Protein AF-A0A0F3QG11-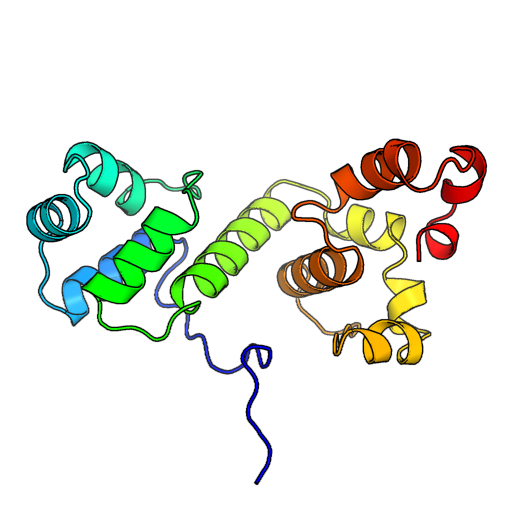F1 (afdb_monomer_lite)

pLDDT: mean 82.76, std 14.22, range [30.58, 97.62]

Radius of gyration: 18.4 Å; chains: 1; bounding box: 43×41×47 Å

Organism: NCBI:txid1359194

Sequence (170 aa):
MELEHICDLRHVELHGKNFGEEISYYLEKFSISQKELAQRLGLSTQYIYIIINSKVNVNLSMSIIEGMENVFNLELGTLSEVYSIYANKERVENENIEELLKNYGEDFIIANPSLPLISNIKLTKDMPVSKKLMMMNRFYGVADLKNYSQYLKENALADESVYANPNSKV

Secondary structure (DSSP, 8-state):
-----TT-TTS----SSSHHHHHHHHHHHTT--HHHHHHHHT--HHHHHHHHH-SS-----HHHHHHHHHHTTPPTTHHHHHHHHHHHHHHHHHS-HHHHHHHTTHHHHHH-THHHHTTT----TTS-HHHHHHHHHHHTT-SSGGGHHHHHHHHT---GGGGSSGGGG-

Foldseek 3Di:
DDPPDPPPPPPADAQDLALLSVLVVLCVVVVNDLCRLCVQLVHDSVVSVCCNPPPAHDDDDLSSQQSSCVVSVHDGCNSVVVSLLRNLVVCVVVDVLVVLCVLQCLVVCQVCVVLCVVVVADRHPPDDSSVNQVSSCSSLVHSHSVCSLVVCVVPVVDDSVQSSHNNSSD

Structure (mmCIF, N/CA/C/O backbone):
data_AF-A0A0F3QG11-F1
#
_entry.id   AF-A0A0F3QG11-F1
#
loop_
_atom_site.group_PDB
_atom_site.id
_atom_site.type_symbol
_atom_site.label_atom_id
_atom_site.label_alt_id
_atom_site.label_comp_id
_atom_site.label_asym_id
_atom_site.label_entity_id
_atom_site.label_seq_id
_atom_site.pdbx_PDB_ins_code
_atom_site.Cartn_x
_atom_site.Cartn_y
_atom_site.Cartn_z
_atom_site.occupancy
_atom_site.B_iso_or_equiv
_atom_site.auth_seq_id
_atom_site.auth_comp_id
_atom_site.auth_asym_id
_atom_site.auth_atom_id
_atom_site.pdbx_PDB_model_num
ATOM 1 N N . MET A 1 1 ? 6.398 -30.741 -2.012 1.00 31.80 1 MET A N 1
ATOM 2 C CA . MET A 1 1 ? 5.786 -29.806 -1.053 1.00 31.80 1 MET A CA 1
ATOM 3 C C . MET A 1 1 ? 6.322 -28.448 -1.445 1.00 31.80 1 MET A C 1
ATOM 5 O O . MET A 1 1 ? 7.476 -28.161 -1.153 1.00 31.80 1 MET A O 1
ATOM 9 N N . GLU A 1 2 ? 5.592 -27.739 -2.303 1.00 30.58 2 GLU A N 1
ATOM 10 C CA . GLU A 1 2 ? 6.007 -26.406 -2.741 1.00 30.58 2 GLU A CA 1
ATOM 11 C C . GLU A 1 2 ? 5.889 -25.474 -1.536 1.00 30.58 2 GLU A C 1
ATOM 13 O O . GLU A 1 2 ? 4.870 -25.470 -0.849 1.00 30.58 2 GLU A O 1
ATOM 18 N N . LEU A 1 3 ? 6.977 -24.773 -1.221 1.00 32.31 3 LEU A N 1
ATOM 19 C CA . LEU A 1 3 ? 6.964 -23.683 -0.257 1.00 32.31 3 LEU A CA 1
ATOM 20 C C . LEU A 1 3 ? 6.119 -22.569 -0.876 1.00 32.31 3 LEU A C 1
ATOM 22 O O . LEU A 1 3 ? 6.614 -21.821 -1.719 1.00 32.31 3 LEU A O 1
ATOM 26 N N . GLU A 1 4 ? 4.843 -22.499 -0.501 1.00 35.03 4 GLU A N 1
ATOM 27 C CA . GLU A 1 4 ? 4.010 -21.329 -0.765 1.00 35.03 4 GLU A CA 1
ATOM 28 C C . GLU A 1 4 ? 4.668 -20.138 -0.065 1.00 35.03 4 GLU A C 1
ATOM 30 O O . GLU A 1 4 ? 4.728 -20.038 1.158 1.00 35.03 4 GLU A O 1
ATOM 35 N N . HIS A 1 5 ? 5.305 -19.297 -0.874 1.00 37.31 5 HIS A N 1
ATOM 36 C CA . HIS A 1 5 ? 6.062 -18.143 -0.423 1.00 37.31 5 HIS A CA 1
ATOM 37 C C . HIS A 1 5 ? 5.109 -16.953 -0.266 1.00 37.31 5 HIS A C 1
ATOM 39 O O . HIS A 1 5 ? 4.171 -16.808 -1.050 1.00 37.31 5 HIS A O 1
ATOM 45 N N . ILE A 1 6 ? 5.459 -16.022 0.627 1.00 42.75 6 ILE A N 1
ATOM 46 C CA . ILE A 1 6 ? 4.846 -14.690 0.862 1.00 42.75 6 ILE A CA 1
ATOM 47 C C . ILE A 1 6 ? 4.590 -13.871 -0.439 1.00 42.75 6 ILE A C 1
ATOM 49 O O . ILE A 1 6 ? 3.970 -12.817 -0.426 1.00 42.75 6 ILE A O 1
ATOM 53 N N . CYS A 1 7 ? 5.080 -14.327 -1.596 1.00 45.66 7 CYS A N 1
ATOM 54 C CA . CYS A 1 7 ? 4.986 -13.659 -2.894 1.00 45.66 7 CYS A CA 1
ATOM 55 C C . CYS A 1 7 ? 3.856 -14.144 -3.813 1.00 45.66 7 CYS A C 1
ATOM 57 O O . CYS A 1 7 ? 3.693 -13.572 -4.895 1.00 45.66 7 CYS A O 1
ATOM 59 N N . ASP A 1 8 ? 3.077 -15.159 -3.437 1.00 42.44 8 ASP A N 1
ATOM 60 C CA . ASP A 1 8 ? 1.895 -15.519 -4.217 1.00 42.44 8 ASP A CA 1
ATOM 61 C C . ASP A 1 8 ? 0.716 -14.639 -3.778 1.00 42.44 8 ASP A C 1
ATOM 63 O O . ASP A 1 8 ? 0.041 -14.913 -2.789 1.00 42.44 8 ASP A O 1
ATOM 67 N N . LEU A 1 9 ? 0.460 -13.588 -4.566 1.00 50.44 9 LEU A N 1
ATOM 68 C CA . LEU A 1 9 ? -0.669 -12.633 -4.506 1.00 50.44 9 LEU A CA 1
ATOM 69 C C . LEU A 1 9 ? -2.073 -13.277 -4.567 1.00 50.44 9 LEU A C 1
ATOM 71 O O . LEU A 1 9 ? -3.044 -12.636 -4.964 1.00 50.44 9 LEU A O 1
ATOM 75 N N . ARG A 1 10 ? -2.173 -14.577 -4.296 1.00 51.28 10 ARG A N 1
ATOM 76 C CA . ARG A 1 10 ? -3.380 -15.396 -4.379 1.00 51.28 10 ARG A CA 1
ATOM 77 C C . ARG A 1 10 ? -4.097 -15.524 -3.035 1.00 51.28 10 ARG A C 1
ATOM 79 O O . ARG A 1 10 ? -5.226 -15.993 -3.037 1.00 51.28 10 ARG A O 1
ATOM 86 N N . HIS A 1 11 ? -3.477 -15.107 -1.928 1.00 58.81 11 HIS A N 1
ATOM 87 C CA . HIS A 1 11 ? -4.001 -15.356 -0.578 1.00 58.81 11 HIS A CA 1
ATOM 88 C C . HIS A 1 11 ? -4.700 -14.155 0.071 1.00 58.81 11 HIS A C 1
ATOM 90 O O . HIS A 1 11 ? -5.355 -14.320 1.096 1.00 58.81 11 HIS A O 1
ATOM 96 N N . VAL A 1 12 ? -4.594 -12.958 -0.511 1.00 68.94 12 VAL A N 1
ATOM 97 C CA . VAL A 1 12 ? -5.176 -11.745 0.074 1.00 68.94 12 VAL A CA 1
ATOM 98 C C . VAL A 1 12 ? -6.545 -11.463 -0.541 1.00 68.94 12 VAL A C 1
ATOM 100 O O . VAL A 1 12 ? -6.655 -10.985 -1.672 1.00 68.94 12 VAL A O 1
ATOM 103 N N . GLU A 1 13 ? -7.595 -11.769 0.219 1.00 80.00 13 GLU A N 1
ATOM 104 C CA . GLU A 1 13 ? -8.971 -11.372 -0.084 1.00 80.00 13 GLU A CA 1
ATOM 105 C C . GLU A 1 13 ? -9.198 -9.921 0.364 1.00 80.00 13 GLU A C 1
ATOM 107 O O . GLU A 1 13 ? -8.844 -9.548 1.481 1.00 80.00 13 GLU A O 1
ATOM 112 N N . LEU A 1 14 ? -9.752 -9.092 -0.526 1.00 88.38 14 LEU A N 1
ATOM 113 C CA . LEU A 1 14 ? -10.091 -7.699 -0.229 1.00 88.38 14 LEU A CA 1
ATOM 114 C C . LEU A 1 14 ? -11.548 -7.611 0.216 1.00 88.38 14 LEU A C 1
ATOM 116 O O . LEU A 1 14 ? -12.433 -8.136 -0.463 1.00 88.38 14 LEU A O 1
ATOM 120 N N . HIS A 1 15 ? -11.807 -6.884 1.298 1.00 92.62 15 HIS A N 1
ATOM 121 C CA . HIS A 1 15 ? -13.132 -6.815 1.921 1.00 92.62 15 HIS A CA 1
ATOM 122 C C . HIS A 1 15 ? -13.805 -5.445 1.760 1.00 92.62 15 HIS A C 1
ATOM 124 O O . HIS A 1 15 ? -14.905 -5.229 2.269 1.00 92.62 15 HIS A O 1
ATOM 130 N N . GLY A 1 16 ? -13.169 -4.517 1.040 1.00 88.31 16 GLY A N 1
ATOM 131 C CA . GLY A 1 16 ? -13.657 -3.155 0.863 1.00 88.31 16 GLY A CA 1
ATOM 132 C C . GLY A 1 16 ? -13.187 -2.485 -0.426 1.00 88.31 16 GLY A C 1
ATOM 133 O O . GLY A 1 16 ? -12.608 -3.088 -1.333 1.00 88.31 16 GLY A O 1
ATOM 134 N N . LYS A 1 17 ? -13.483 -1.191 -0.534 1.00 89.06 17 LYS A N 1
ATOM 135 C CA . LYS A 1 17 ? -13.069 -0.332 -1.653 1.00 89.06 17 LYS A CA 1
ATOM 136 C C . LYS A 1 17 ? -11.771 0.417 -1.380 1.00 89.06 17 LYS A C 1
ATOM 138 O O . LYS A 1 17 ? -11.118 0.826 -2.340 1.00 89.06 17 LYS A O 1
ATOM 143 N N . ASN A 1 18 ? -11.435 0.601 -0.108 1.00 90.31 18 ASN A N 1
ATOM 144 C CA . ASN A 1 18 ? -10.245 1.278 0.389 1.00 90.31 18 ASN A CA 1
ATOM 145 C C . ASN A 1 18 ? -9.778 0.610 1.692 1.00 90.31 18 ASN A C 1
ATOM 147 O O . ASN A 1 18 ? -10.467 -0.241 2.258 1.00 90.31 18 ASN A O 1
ATOM 151 N N . PHE A 1 19 ? -8.618 1.034 2.191 1.00 93.12 19 PHE A N 1
ATOM 152 C CA . PHE A 1 19 ? -8.040 0.471 3.408 1.00 93.12 19 PHE A CA 1
ATOM 153 C C . PHE A 1 19 ? -8.873 0.754 4.667 1.00 93.12 19 PHE A C 1
ATOM 155 O O . PHE A 1 19 ? -8.914 -0.075 5.566 1.00 93.12 19 PHE A O 1
ATOM 162 N N . GLY A 1 20 ? -9.582 1.882 4.745 1.00 94.50 20 GLY A N 1
ATOM 163 C CA . GLY A 1 20 ? -10.452 2.189 5.885 1.00 94.50 20 GLY A CA 1
ATOM 164 C C . GLY A 1 20 ? -11.637 1.222 6.015 1.00 94.50 20 GLY A C 1
ATOM 165 O O . GLY A 1 20 ? -11.961 0.766 7.117 1.00 94.50 20 GLY A O 1
ATOM 166 N N . GLU A 1 21 ? -12.242 0.844 4.885 1.00 94.31 21 GLU A N 1
ATOM 167 C CA . GLU A 1 21 ? -13.266 -0.206 4.815 1.00 94.31 21 GLU A CA 1
ATOM 168 C C . GLU A 1 21 ? -12.687 -1.579 5.190 1.00 94.31 21 GLU A C 1
ATOM 170 O O . GLU A 1 21 ? -13.328 -2.331 5.921 1.00 94.31 21 GLU A O 1
ATOM 175 N N . GLU A 1 22 ? -11.447 -1.870 4.788 1.00 94.75 22 GLU A N 1
ATOM 176 C CA . GLU A 1 22 ? -10.742 -3.092 5.192 1.00 94.75 22 GLU A CA 1
ATOM 177 C C . GLU A 1 22 ? -10.567 -3.179 6.717 1.00 94.75 22 GLU A C 1
ATOM 179 O O . GLU A 1 22 ? -10.888 -4.191 7.341 1.00 94.75 22 GLU A O 1
ATOM 184 N N . ILE A 1 23 ? -10.109 -2.094 7.349 1.00 96.06 23 ILE A N 1
ATOM 185 C CA . ILE A 1 23 ? -9.974 -2.039 8.810 1.00 96.06 23 ILE A CA 1
ATOM 186 C C . ILE A 1 23 ? -11.346 -2.143 9.487 1.00 96.06 23 ILE A C 1
ATOM 188 O O . ILE A 1 23 ? -11.462 -2.786 10.530 1.00 96.06 23 ILE A O 1
ATOM 192 N N . SER A 1 24 ? -12.397 -1.571 8.894 1.00 95.75 24 SER A N 1
ATOM 193 C CA . SER A 1 24 ? -13.768 -1.703 9.408 1.00 95.75 24 SER A CA 1
ATOM 194 C C . SER A 1 24 ? -14.238 -3.156 9.417 1.00 95.75 24 SER A C 1
ATOM 196 O O . SER A 1 24 ? -14.776 -3.608 10.429 1.00 95.75 24 SER A O 1
ATOM 198 N N . TYR A 1 25 ? -13.971 -3.900 8.340 1.00 96.56 25 TYR A N 1
ATOM 199 C CA . TYR A 1 25 ? -14.259 -5.332 8.262 1.00 96.56 25 TYR A CA 1
ATOM 200 C C . TYR A 1 25 ? -13.557 -6.110 9.383 1.00 96.56 25 TYR A C 1
ATOM 202 O O . TYR A 1 25 ? -14.194 -6.906 10.074 1.00 96.56 25 TYR A O 1
ATOM 210 N N . TYR A 1 26 ? -12.267 -5.857 9.623 1.00 96.31 26 TYR A N 1
ATOM 211 C CA . TYR A 1 26 ? -11.532 -6.558 10.678 1.00 96.31 26 TYR A CA 1
ATOM 212 C C . TYR A 1 26 ? -11.991 -6.180 12.090 1.00 96.31 26 TYR A C 1
ATOM 214 O O . TYR A 1 26 ? -12.083 -7.053 12.955 1.00 96.31 26 TYR A O 1
ATOM 222 N N . LEU A 1 27 ? -12.346 -4.916 12.333 1.00 97.06 27 LEU A N 1
ATOM 223 C CA . LEU A 1 27 ? -12.942 -4.499 13.605 1.00 97.06 27 LEU A CA 1
ATOM 224 C C . LEU A 1 27 ? -14.244 -5.254 13.893 1.00 97.06 27 LEU A C 1
ATOM 226 O O . LEU A 1 27 ? -14.426 -5.749 15.005 1.00 97.06 27 LEU A O 1
ATOM 230 N N . GLU A 1 28 ? -15.118 -5.392 12.896 1.00 96.88 28 GLU A N 1
ATOM 231 C CA . GLU A 1 28 ? -16.366 -6.147 13.027 1.00 96.88 28 GLU A CA 1
ATOM 232 C C . GLU A 1 28 ? -16.098 -7.645 13.231 1.00 96.88 28 GLU A C 1
ATOM 234 O O . GLU A 1 28 ? -16.565 -8.232 14.211 1.00 96.88 28 GLU A O 1
ATOM 239 N N . LYS A 1 29 ? -15.273 -8.250 12.367 1.00 96.12 29 LYS A N 1
ATOM 240 C CA . LYS A 1 29 ? -14.919 -9.679 12.401 1.00 96.12 29 LYS A CA 1
ATOM 241 C C . LYS A 1 29 ? -14.352 -10.116 13.748 1.00 96.12 29 LYS A C 1
ATOM 243 O O . LYS A 1 29 ? -14.701 -11.186 14.242 1.00 96.12 29 LYS A O 1
ATOM 248 N N . PHE A 1 30 ? -13.486 -9.297 14.341 1.00 95.88 30 PHE A N 1
ATOM 249 C CA . PHE A 1 30 ? -12.848 -9.592 15.624 1.00 95.88 30 PHE A CA 1
ATOM 250 C C . PHE A 1 30 ? -13.577 -8.977 16.823 1.00 95.88 30 PHE A C 1
ATOM 252 O O . PHE A 1 30 ? -13.121 -9.138 17.953 1.00 95.88 30 PHE A O 1
ATOM 259 N N . SER A 1 31 ? -14.716 -8.307 16.603 1.00 96.81 31 SER A N 1
ATOM 260 C CA . SER A 1 31 ? -15.485 -7.620 17.651 1.00 96.81 31 SER A CA 1
ATOM 261 C C . SER A 1 31 ? -14.637 -6.636 18.473 1.00 96.81 31 SER A C 1
ATOM 263 O O . SER A 1 31 ? -14.810 -6.504 19.684 1.00 96.81 31 SER A O 1
ATOM 265 N N . ILE A 1 32 ? -13.714 -5.935 17.809 1.00 97.12 32 ILE A N 1
ATOM 266 C CA . ILE A 1 32 ? -12.823 -4.940 18.412 1.00 97.12 32 ILE A CA 1
ATOM 267 C C . ILE A 1 32 ? -13.399 -3.549 18.155 1.00 97.12 32 ILE A C 1
ATOM 269 O O . ILE A 1 32 ? -13.762 -3.198 17.034 1.00 97.12 32 ILE A O 1
ATOM 273 N N . SER A 1 33 ? -13.459 -2.711 19.190 1.00 97.19 33 SER A N 1
ATOM 274 C CA . SER A 1 33 ? -13.859 -1.308 19.019 1.00 97.19 33 SER A CA 1
ATOM 275 C C . SER A 1 33 ? -12.692 -0.437 18.533 1.00 97.19 33 SER A C 1
ATOM 277 O O . SER A 1 33 ? -11.535 -0.697 18.857 1.00 97.19 33 SER A O 1
ATOM 279 N N . GLN A 1 34 ? -12.971 0.678 17.846 1.00 96.69 34 GLN A N 1
ATOM 280 C CA . GLN A 1 34 ? -11.924 1.644 17.456 1.00 96.69 34 GLN A CA 1
ATOM 281 C C . GLN A 1 34 ? -11.112 2.153 18.658 1.00 96.69 34 GLN A C 1
ATOM 283 O O . GLN A 1 34 ? -9.905 2.363 18.562 1.00 96.69 34 GLN A O 1
ATOM 288 N N . LYS A 1 35 ? -11.780 2.343 19.805 1.00 97.50 35 LYS A N 1
ATOM 289 C CA . LYS A 1 35 ? -11.146 2.767 21.059 1.00 97.50 35 LYS A CA 1
ATOM 290 C C . LYS A 1 35 ? -10.173 1.709 21.577 1.00 97.50 35 LYS A C 1
ATOM 292 O O . LYS A 1 35 ? -9.095 2.056 22.045 1.00 97.50 35 LYS A O 1
ATOM 297 N N . GLU A 1 36 ? -10.554 0.442 21.494 1.00 97.56 36 GLU A N 1
ATOM 298 C CA . GLU A 1 36 ? -9.698 -0.667 21.899 1.00 97.56 36 GLU A CA 1
ATOM 299 C C . GLU A 1 36 ? -8.502 -0.832 20.958 1.00 97.56 36 GLU A C 1
ATOM 301 O O . GLU A 1 36 ? -7.375 -0.947 21.434 1.00 97.56 36 GLU A O 1
ATOM 306 N N . LEU A 1 37 ? -8.718 -0.752 19.640 1.00 97.62 37 LEU A N 1
ATOM 307 C CA . LEU A 1 37 ? -7.628 -0.756 18.661 1.00 97.62 37 LEU A CA 1
ATOM 308 C C . LEU A 1 37 ? -6.630 0.376 18.950 1.00 97.62 37 LEU A C 1
ATOM 310 O O . LEU A 1 37 ? -5.429 0.135 19.028 1.00 97.62 37 LEU A O 1
ATOM 314 N N . ALA A 1 38 ? -7.124 1.594 19.193 1.00 97.44 38 ALA A N 1
ATOM 315 C CA . ALA A 1 38 ? -6.288 2.740 19.546 1.00 97.44 38 ALA A CA 1
ATOM 316 C C . ALA A 1 38 ? -5.436 2.472 20.797 1.00 97.44 38 ALA A C 1
ATOM 318 O O . ALA A 1 38 ? -4.232 2.720 20.791 1.00 97.44 38 ALA A O 1
ATOM 319 N N . GLN A 1 39 ? -6.042 1.911 21.848 1.00 97.38 39 GLN A N 1
ATOM 320 C CA . GLN A 1 39 ? -5.341 1.570 23.087 1.00 97.38 39 GLN A CA 1
ATOM 321 C C . GLN A 1 39 ? -4.252 0.518 22.871 1.00 97.38 39 GLN A C 1
ATOM 323 O O . GLN A 1 39 ? -3.142 0.696 23.368 1.00 97.38 39 GLN A O 1
ATOM 328 N N . ARG A 1 40 ? -4.543 -0.548 22.117 1.00 96.81 40 ARG A N 1
ATOM 329 C CA . ARG A 1 40 ? -3.572 -1.618 21.844 1.00 96.81 40 ARG A CA 1
ATOM 330 C C . ARG A 1 40 ? -2.396 -1.141 20.989 1.00 96.81 40 ARG A C 1
ATOM 332 O O . ARG A 1 40 ? -1.287 -1.625 21.174 1.00 96.81 40 ARG A O 1
ATOM 339 N N . LEU A 1 41 ? -2.625 -0.174 20.100 1.00 95.88 41 LEU A N 1
ATOM 340 C CA . LEU A 1 41 ? -1.583 0.420 19.255 1.00 95.88 41 LEU A CA 1
ATOM 341 C C . LEU A 1 41 ? -0.843 1.595 19.915 1.00 95.88 41 LEU A C 1
ATOM 343 O O . LEU A 1 41 ? 0.115 2.105 19.341 1.00 95.88 41 LEU A O 1
ATOM 347 N N . GLY A 1 42 ? -1.287 2.066 21.085 1.00 95.69 42 GLY A N 1
ATOM 348 C CA . GLY A 1 42 ? -0.744 3.281 21.701 1.00 95.69 42 GLY A CA 1
ATOM 349 C C . GLY A 1 42 ? -1.014 4.553 20.882 1.00 95.69 42 GLY A C 1
ATOM 350 O O . GLY A 1 42 ? -0.230 5.499 20.930 1.00 95.69 42 GLY A O 1
ATOM 351 N N . LEU A 1 43 ? -2.110 4.580 20.117 1.00 95.88 43 LEU A N 1
ATOM 352 C CA . LEU A 1 43 ? -2.514 5.686 19.243 1.00 95.88 43 LEU A CA 1
ATOM 353 C C . LEU A 1 43 ? -3.737 6.419 19.809 1.00 95.88 43 LEU A C 1
ATOM 355 O O . LEU A 1 43 ? -4.448 5.921 20.682 1.00 95.88 43 LEU A O 1
ATOM 359 N N . SER A 1 44 ? -4.023 7.617 19.294 1.00 96.69 44 SER A N 1
ATOM 360 C CA . SER A 1 44 ? -5.260 8.320 19.646 1.00 96.69 44 SER A CA 1
ATOM 361 C C . SER A 1 44 ? -6.460 7.715 18.908 1.00 96.69 44 SER A C 1
ATOM 363 O O . SER A 1 44 ? -6.375 7.369 17.728 1.00 96.69 44 SER A O 1
ATOM 365 N N . THR A 1 45 ? -7.621 7.645 19.568 1.00 95.88 45 THR A N 1
ATOM 366 C CA . THR A 1 45 ? -8.868 7.191 18.923 1.00 95.88 45 THR A CA 1
ATOM 367 C C . THR A 1 45 ? -9.227 8.051 17.710 1.00 95.88 45 THR A C 1
ATOM 369 O O . THR A 1 45 ? -9.771 7.544 16.736 1.00 95.88 45 THR A O 1
ATOM 372 N N . GLN A 1 46 ? -8.884 9.345 17.734 1.00 95.62 46 GLN A N 1
ATOM 373 C CA . GLN A 1 46 ? -9.083 10.243 16.597 1.00 95.62 46 GLN A CA 1
ATOM 374 C C . GLN A 1 46 ? -8.232 9.839 15.388 1.00 95.62 46 GLN A C 1
ATOM 376 O O . GLN A 1 46 ? -8.705 9.922 14.258 1.00 95.62 46 GLN A O 1
ATOM 381 N N . TYR A 1 47 ? -6.999 9.382 15.605 1.00 94.75 47 TYR A N 1
ATOM 382 C CA . TYR A 1 47 ? -6.153 8.916 14.513 1.00 94.75 47 TYR A CA 1
ATOM 383 C C . TYR A 1 47 ? -6.702 7.623 13.897 1.00 94.75 47 TYR A C 1
ATOM 385 O O . TYR A 1 47 ? -6.822 7.542 12.679 1.00 94.75 47 TYR A O 1
ATOM 393 N N . ILE A 1 48 ? -7.170 6.674 14.718 1.00 96.19 48 ILE A N 1
ATOM 394 C CA . ILE A 1 48 ? -7.880 5.476 14.229 1.00 96.19 48 ILE A CA 1
ATOM 395 C C . ILE A 1 48 ? -9.143 5.848 13.442 1.00 96.19 48 ILE A C 1
ATOM 397 O O . ILE A 1 48 ? -9.388 5.299 12.370 1.00 96.19 48 ILE A O 1
ATOM 401 N N . TYR A 1 49 ? -9.914 6.826 13.924 1.00 95.12 49 TYR A N 1
ATOM 402 C CA . TYR A 1 49 ? -11.083 7.333 13.207 1.00 95.12 49 TYR A CA 1
ATOM 403 C C . TYR A 1 49 ? -10.718 7.878 11.818 1.00 95.12 49 TYR A C 1
ATOM 405 O O . TYR A 1 49 ? -11.432 7.601 10.855 1.00 95.12 49 TYR A O 1
ATOM 413 N N . ILE A 1 50 ? -9.612 8.623 11.699 1.00 94.38 50 ILE A N 1
ATOM 414 C CA . ILE A 1 50 ? -9.123 9.143 10.413 1.00 94.38 50 ILE A CA 1
ATOM 415 C C . ILE A 1 50 ? -8.754 7.992 9.474 1.00 94.38 50 ILE A C 1
ATOM 417 O O . ILE A 1 50 ? -9.163 8.020 8.320 1.00 94.38 50 ILE A O 1
ATOM 421 N N . ILE A 1 51 ? -8.042 6.973 9.961 1.00 93.81 51 ILE A N 1
ATOM 422 C CA . ILE A 1 51 ? -7.660 5.797 9.158 1.00 93.81 51 ILE A CA 1
ATOM 423 C C . ILE A 1 51 ? -8.894 5.112 8.567 1.00 93.81 51 ILE A C 1
ATOM 425 O O . ILE A 1 51 ? -8.920 4.803 7.381 1.00 93.81 51 ILE A O 1
ATOM 429 N N . ILE A 1 52 ? -9.925 4.918 9.387 1.00 94.50 52 ILE A N 1
ATOM 430 C CA . ILE A 1 52 ? -11.136 4.182 9.007 1.00 94.50 52 ILE A CA 1
ATOM 431 C C . ILE A 1 52 ? -12.035 4.980 8.060 1.00 94.50 52 ILE A C 1
ATOM 433 O O . ILE A 1 52 ? -12.606 4.422 7.131 1.00 94.50 52 ILE A O 1
ATOM 437 N N . ASN A 1 53 ? -12.191 6.282 8.303 1.00 92.81 53 ASN A N 1
ATOM 438 C CA . ASN A 1 53 ? -13.162 7.108 7.578 1.00 92.81 53 ASN A CA 1
ATOM 439 C C . ASN A 1 53 ? -12.549 7.891 6.413 1.00 92.81 53 ASN A C 1
ATOM 441 O O . ASN A 1 53 ? -13.265 8.614 5.712 1.00 92.81 53 ASN A O 1
ATOM 445 N N . SER A 1 54 ? -11.235 7.801 6.210 1.00 86.56 54 SER A N 1
ATOM 446 C CA . SER A 1 54 ? -10.598 8.440 5.069 1.00 86.56 54 SER A CA 1
ATOM 447 C C . SER A 1 54 ? -11.027 7.750 3.778 1.00 86.56 54 SER A C 1
ATOM 449 O O . SER A 1 54 ? -10.956 6.533 3.641 1.00 86.56 54 SER A O 1
ATOM 451 N N . LYS A 1 55 ? -11.452 8.556 2.802 1.00 79.19 55 LYS A N 1
ATOM 452 C CA . LYS A 1 55 ? -11.768 8.075 1.449 1.00 79.19 55 LYS A CA 1
ATOM 453 C C . LYS A 1 55 ? -10.522 7.727 0.635 1.00 79.19 55 LYS A C 1
ATOM 455 O O . LYS A 1 55 ? -10.659 7.123 -0.421 1.00 79.19 55 LYS A O 1
ATOM 460 N N . VAL A 1 56 ? -9.361 8.173 1.106 1.00 80.06 56 VAL A N 1
ATOM 461 C CA . VAL A 1 56 ? -8.051 7.966 0.491 1.00 80.06 56 VAL A CA 1
ATOM 462 C C . VAL A 1 56 ? -7.119 7.286 1.478 1.00 80.06 56 VAL A C 1
ATOM 464 O O . VAL A 1 56 ? -7.286 7.429 2.697 1.00 80.06 56 VAL A O 1
ATOM 467 N N . ASN A 1 57 ? -6.107 6.599 0.974 1.00 81.25 57 ASN A N 1
ATOM 468 C CA . ASN A 1 57 ? -5.146 5.913 1.811 1.00 81.25 57 ASN A CA 1
ATOM 469 C C . ASN A 1 57 ? -4.341 6.918 2.644 1.00 81.25 57 ASN A C 1
ATOM 471 O O . ASN A 1 57 ? -3.600 7.755 2.127 1.00 81.25 57 ASN A O 1
ATOM 475 N N . VAL A 1 58 ? -4.491 6.838 3.966 1.00 85.62 58 VAL A N 1
ATOM 476 C CA . VAL A 1 58 ? -3.700 7.642 4.905 1.00 85.62 58 VAL A CA 1
ATOM 477 C C . VAL A 1 58 ? -2.265 7.137 4.856 1.00 85.62 58 VAL A C 1
ATOM 479 O O . VAL A 1 58 ? -2.056 5.929 4.857 1.00 85.62 58 VAL A O 1
ATOM 482 N N . ASN A 1 59 ? -1.274 8.030 4.834 1.00 84.62 59 ASN A N 1
ATOM 483 C CA . ASN A 1 59 ? 0.129 7.626 4.921 1.00 84.62 59 ASN A CA 1
ATOM 484 C C . ASN A 1 59 ? 0.413 7.047 6.318 1.00 84.62 59 ASN A C 1
ATOM 486 O O . ASN A 1 59 ? 0.434 7.791 7.304 1.00 84.62 59 ASN A O 1
ATOM 490 N N . LEU A 1 60 ? 0.578 5.727 6.399 1.00 88.56 60 LEU A N 1
ATOM 491 C CA . LEU A 1 60 ? 0.809 4.993 7.640 1.00 88.56 60 LEU A CA 1
ATOM 492 C C . LEU A 1 60 ? 2.234 4.461 7.679 1.00 88.56 60 LEU A C 1
ATOM 494 O O . LEU A 1 60 ? 2.745 3.945 6.688 1.00 88.56 60 LEU A O 1
ATOM 498 N N . SER A 1 61 ? 2.869 4.543 8.849 1.00 89.94 61 SER A N 1
ATOM 499 C CA . SER A 1 61 ? 4.129 3.838 9.055 1.00 89.94 61 SER A CA 1
ATOM 500 C C . SER A 1 61 ? 3.884 2.332 9.090 1.00 89.94 61 SER A C 1
ATOM 502 O O . SER A 1 61 ? 2.870 1.864 9.611 1.00 89.94 61 SER A O 1
ATOM 504 N N . MET A 1 62 ? 4.857 1.567 8.597 1.00 87.75 62 MET A N 1
ATOM 505 C CA . MET A 1 62 ? 4.787 0.105 8.580 1.00 87.75 62 MET A CA 1
ATOM 506 C C . MET A 1 62 ? 4.525 -0.485 9.975 1.00 87.75 62 MET A C 1
ATOM 508 O O . MET A 1 62 ? 3.702 -1.378 10.123 1.00 87.75 62 MET A O 1
ATOM 512 N N . SER A 1 63 ? 5.117 0.109 11.016 1.00 89.50 63 SER A N 1
ATOM 513 C CA . SER A 1 63 ? 4.905 -0.287 12.413 1.00 89.50 63 SER A CA 1
ATOM 514 C C . SER A 1 63 ? 3.443 -0.224 12.871 1.00 89.50 63 SER A C 1
ATOM 516 O O . SER A 1 63 ? 3.031 -1.002 13.726 1.00 89.50 63 SER A O 1
ATOM 518 N N . ILE A 1 64 ? 2.645 0.697 12.320 1.00 95.25 64 ILE A N 1
ATOM 519 C CA . ILE A 1 64 ? 1.218 0.811 12.646 1.00 95.25 64 ILE A CA 1
ATOM 520 C C . ILE A 1 64 ? 0.442 -0.314 11.967 1.00 95.25 64 ILE A C 1
ATOM 522 O O . ILE A 1 64 ? -0.439 -0.901 12.591 1.00 95.25 64 ILE A O 1
ATOM 526 N N . ILE A 1 65 ? 0.795 -0.636 10.721 1.00 95.81 65 ILE A N 1
ATOM 527 C CA . ILE A 1 65 ? 0.175 -1.718 9.950 1.00 95.81 65 ILE A CA 1
ATOM 528 C C . ILE A 1 65 ? 0.485 -3.072 10.600 1.00 95.81 65 ILE A C 1
ATOM 530 O O . ILE A 1 65 ? -0.438 -3.818 10.913 1.00 95.81 65 ILE A O 1
ATOM 534 N N . GLU A 1 66 ? 1.751 -3.346 10.911 1.00 92.62 66 GLU A N 1
ATOM 535 C CA . GLU A 1 66 ? 2.173 -4.549 11.646 1.00 92.62 66 GLU A CA 1
ATOM 536 C C . GLU A 1 66 ? 1.515 -4.618 13.033 1.00 92.62 66 GLU A C 1
ATOM 538 O O . GLU A 1 66 ? 1.099 -5.676 13.504 1.00 92.62 66 GLU A O 1
ATOM 543 N N . GLY A 1 67 ? 1.365 -3.473 13.705 1.00 96.25 67 GLY A N 1
ATOM 544 C CA . GLY A 1 67 ? 0.616 -3.386 14.954 1.00 96.25 67 GLY A CA 1
ATOM 545 C C . GLY A 1 67 ? -0.840 -3.833 14.788 1.00 96.25 67 GLY A C 1
ATOM 546 O O . GLY A 1 67 ? -1.346 -4.587 15.619 1.00 96.25 67 GLY A O 1
ATOM 547 N N . MET A 1 68 ? -1.517 -3.403 13.719 1.00 97.31 68 MET A N 1
ATOM 548 C CA . MET A 1 68 ? -2.890 -3.827 13.416 1.00 97.31 68 MET A CA 1
ATOM 549 C C . MET A 1 68 ? -2.965 -5.329 13.134 1.00 97.31 68 MET A C 1
ATOM 551 O O . MET A 1 68 ? -3.857 -5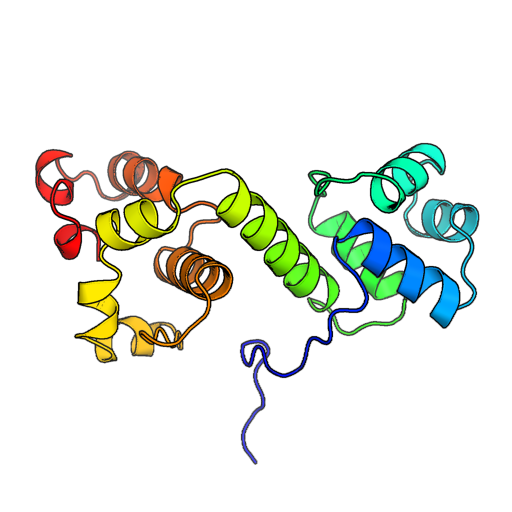.987 13.664 1.00 97.31 68 MET A O 1
ATOM 555 N N . GLU A 1 69 ? -2.019 -5.881 12.371 1.00 95.81 69 GLU A N 1
ATOM 556 C CA . GLU A 1 69 ? -1.933 -7.326 12.106 1.00 95.81 69 GLU A CA 1
ATOM 557 C C . GLU A 1 69 ? -1.848 -8.120 13.409 1.00 95.81 69 GLU A C 1
ATOM 559 O O . GLU A 1 69 ? -2.616 -9.058 13.610 1.00 95.81 69 GLU A O 1
ATOM 564 N N . ASN A 1 70 ? -1.004 -7.679 14.344 1.00 95.69 70 ASN A N 1
ATOM 565 C CA . ASN A 1 70 ? -0.898 -8.293 15.665 1.00 95.69 70 ASN A CA 1
ATOM 566 C C . ASN A 1 70 ? -2.203 -8.188 16.471 1.00 95.69 70 ASN A C 1
ATOM 568 O O . ASN A 1 70 ? -2.615 -9.155 17.109 1.00 95.69 70 ASN A O 1
ATOM 572 N N . VAL A 1 71 ? -2.879 -7.032 16.451 1.00 96.81 71 VAL A N 1
ATOM 573 C CA . VAL A 1 71 ? -4.149 -6.843 17.178 1.00 96.81 71 VAL A CA 1
ATOM 574 C C . VAL A 1 71 ? -5.255 -7.745 16.631 1.00 96.81 71 VAL A C 1
ATOM 576 O O . VAL A 1 71 ? -6.034 -8.289 17.417 1.00 96.81 71 VAL A O 1
ATOM 579 N N . PHE A 1 72 ? -5.309 -7.910 15.312 1.00 95.81 72 PHE A N 1
ATOM 580 C CA . PHE A 1 72 ? -6.268 -8.769 14.620 1.00 95.81 72 PHE A CA 1
ATOM 581 C C . PHE A 1 72 ? -5.816 -10.232 14.522 1.00 95.81 72 PHE A C 1
ATOM 583 O O . PHE A 1 72 ? -6.555 -11.056 13.993 1.00 95.81 72 PHE A O 1
ATOM 590 N N . ASN A 1 73 ? -4.634 -10.573 15.044 1.00 93.12 73 ASN A N 1
ATOM 591 C CA . ASN A 1 73 ? -4.049 -11.910 14.954 1.00 93.12 73 ASN A CA 1
ATOM 592 C C . ASN A 1 73 ? -3.999 -12.437 13.501 1.00 93.12 73 ASN A C 1
ATOM 594 O O . ASN A 1 73 ? -4.382 -13.575 13.220 1.00 93.12 73 ASN A O 1
ATOM 598 N N . LEU A 1 74 ? -3.576 -11.568 12.581 1.00 91.00 74 LEU A N 1
ATOM 599 C CA . LEU A 1 74 ? -3.337 -11.877 11.173 1.00 91.00 74 LEU A CA 1
ATOM 600 C C . LEU A 1 74 ? -1.883 -12.311 10.966 1.00 91.00 74 LEU A C 1
ATOM 602 O O . LEU A 1 74 ? -1.008 -12.014 11.780 1.00 91.00 74 LEU A O 1
ATOM 606 N N . GLU A 1 75 ? -1.617 -12.993 9.854 1.00 89.19 75 GLU A N 1
ATOM 607 C CA . GLU A 1 75 ? -0.245 -13.258 9.427 1.00 89.19 75 GLU A CA 1
ATOM 608 C C . GLU A 1 75 ? 0.470 -11.937 9.104 1.00 89.19 75 GLU A C 1
ATOM 610 O O . GLU A 1 75 ? -0.108 -11.047 8.470 1.00 89.19 75 GLU A O 1
ATOM 615 N N . LEU A 1 76 ? 1.726 -11.812 9.540 1.00 85.75 76 LEU A N 1
ATOM 616 C CA . LEU A 1 76 ? 2.538 -10.625 9.280 1.00 85.75 76 LEU A CA 1
ATOM 617 C C . LEU A 1 76 ? 2.671 -10.374 7.774 1.00 85.75 76 LEU A C 1
ATOM 619 O O . LEU A 1 76 ? 3.004 -11.278 7.010 1.00 85.75 76 LEU A O 1
ATOM 623 N N . GLY A 1 77 ? 2.442 -9.131 7.358 1.00 83.81 77 GLY A N 1
ATOM 624 C CA . GLY A 1 77 ? 2.466 -8.706 5.960 1.00 83.81 77 GLY A CA 1
ATOM 625 C C . GLY A 1 77 ? 1.113 -8.769 5.243 1.00 83.81 77 GLY A C 1
ATOM 626 O O . GLY A 1 77 ? 1.000 -8.205 4.152 1.00 83.81 77 GLY A O 1
ATOM 627 N N . THR A 1 78 ? 0.080 -9.377 5.842 1.00 89.81 78 THR A N 1
ATOM 628 C CA . THR A 1 78 ? -1.275 -9.434 5.262 1.00 89.81 78 THR A CA 1
ATOM 629 C C . THR A 1 78 ? -1.832 -8.035 4.994 1.00 89.81 78 THR A C 1
ATOM 631 O O . THR A 1 78 ? -2.192 -7.700 3.865 1.00 89.81 78 THR A O 1
ATOM 634 N N . LEU A 1 79 ? -1.899 -7.181 6.019 1.00 92.56 79 LEU A N 1
ATOM 635 C CA . LEU A 1 79 ? -2.416 -5.820 5.879 1.00 92.56 79 LEU A CA 1
ATOM 636 C C . LEU A 1 79 ? -1.444 -4.922 5.123 1.00 92.56 79 LEU A C 1
ATOM 638 O O . LEU A 1 79 ? -1.888 -3.985 4.466 1.00 92.56 79 LEU A O 1
ATOM 642 N N . SER A 1 80 ? -0.143 -5.194 5.171 1.00 90.12 80 SER A N 1
ATOM 643 C CA . SER A 1 80 ? 0.848 -4.461 4.372 1.00 90.12 80 SER A CA 1
ATOM 644 C C . SER A 1 80 ? 0.647 -4.663 2.872 1.00 90.12 80 SER A C 1
ATOM 646 O O . SER A 1 80 ? 0.756 -3.713 2.085 1.00 90.12 80 SER A O 1
ATOM 648 N N . GLU A 1 81 ? 0.313 -5.886 2.468 1.00 86.94 81 GLU A N 1
ATOM 649 C CA . GLU A 1 81 ? -0.037 -6.200 1.089 1.00 86.94 81 GLU A CA 1
ATOM 650 C C . GLU A 1 81 ? -1.368 -5.549 0.698 1.00 86.94 81 GLU A C 1
ATOM 652 O O . GLU A 1 81 ? -1.423 -4.849 -0.316 1.00 86.94 81 GLU A O 1
ATOM 657 N N . VAL A 1 82 ? -2.403 -5.660 1.541 1.00 90.31 82 VAL A N 1
ATOM 658 C CA . VAL A 1 82 ? -3.694 -4.984 1.314 1.00 90.31 82 VAL A CA 1
ATOM 659 C C . VAL A 1 82 ? -3.527 -3.465 1.174 1.00 90.31 82 VAL A C 1
ATOM 661 O O . VAL A 1 82 ? -4.045 -2.855 0.234 1.00 90.31 82 VAL A O 1
ATOM 664 N N . TYR A 1 83 ? -2.762 -2.846 2.072 1.00 90.81 83 TYR A N 1
ATOM 665 C CA . TYR A 1 83 ? -2.467 -1.415 2.051 1.00 90.81 83 TYR A CA 1
ATOM 666 C C . TYR A 1 83 ? -1.803 -1.004 0.734 1.00 90.81 83 TYR A C 1
ATOM 668 O O . TYR A 1 83 ? -2.228 -0.039 0.093 1.00 90.81 83 TYR A O 1
ATOM 676 N N . SER A 1 84 ? -0.815 -1.784 0.287 1.00 85.44 84 SER A N 1
ATOM 677 C CA . SER A 1 84 ? -0.122 -1.565 -0.984 1.00 85.44 84 SER A CA 1
ATOM 678 C C . SER A 1 84 ? -1.062 -1.702 -2.185 1.00 85.44 84 SER A C 1
ATOM 680 O O . SER A 1 84 ? -0.961 -0.922 -3.135 1.00 85.44 84 SER A O 1
ATOM 682 N N . ILE A 1 85 ? -1.996 -2.656 -2.163 1.00 85.69 85 ILE A N 1
ATOM 683 C CA . ILE A 1 85 ? -2.985 -2.837 -3.233 1.00 85.69 85 ILE A CA 1
ATOM 684 C C . ILE A 1 85 ? -3.885 -1.601 -3.347 1.00 85.69 85 ILE A C 1
ATOM 686 O O . ILE A 1 85 ? -4.011 -1.047 -4.444 1.00 85.69 85 ILE A O 1
ATOM 690 N N . TYR A 1 86 ? -4.461 -1.126 -2.238 1.00 87.88 86 TYR A N 1
ATOM 691 C CA . TYR A 1 86 ? -5.311 0.069 -2.256 1.00 87.88 86 TYR A CA 1
ATOM 692 C C . TYR A 1 86 ? -4.529 1.330 -2.639 1.00 87.88 86 TYR A C 1
ATOM 694 O O . TYR A 1 86 ? -5.014 2.118 -3.450 1.00 87.88 86 TYR A O 1
ATOM 702 N N . ALA A 1 87 ? -3.292 1.489 -2.156 1.00 84.69 87 ALA A N 1
ATOM 703 C CA . ALA A 1 87 ? -2.453 2.635 -2.504 1.00 84.69 87 ALA A CA 1
ATOM 704 C C . ALA A 1 87 ? -2.165 2.670 -4.010 1.00 84.69 87 ALA A C 1
ATOM 706 O O . ALA A 1 87 ? -2.304 3.708 -4.652 1.00 84.69 87 ALA A O 1
ATOM 707 N N . ASN A 1 88 ? -1.826 1.526 -4.607 1.00 78.62 88 ASN A N 1
ATOM 708 C CA . ASN A 1 88 ? -1.600 1.448 -6.048 1.00 78.62 88 ASN A CA 1
ATOM 709 C C . ASN A 1 88 ? -2.888 1.661 -6.853 1.00 78.62 88 ASN A C 1
ATOM 711 O O . ASN A 1 88 ? -2.832 2.270 -7.918 1.00 78.62 88 ASN A O 1
ATOM 715 N N . LYS A 1 89 ? -4.046 1.206 -6.360 1.00 80.06 89 LYS A N 1
ATOM 716 C CA . LYS A 1 89 ? -5.338 1.449 -7.016 1.00 80.06 89 LYS A CA 1
ATOM 717 C C . LYS A 1 89 ? -5.661 2.944 -7.093 1.00 80.06 89 LYS A C 1
ATOM 719 O O . LYS A 1 89 ? -5.955 3.433 -8.179 1.00 80.06 89 LYS A O 1
ATOM 724 N N . GLU A 1 90 ? -5.519 3.673 -5.988 1.00 77.69 90 GLU A N 1
ATOM 725 C CA . GLU A 1 90 ? -5.725 5.128 -5.965 1.00 77.69 90 GLU A CA 1
ATOM 726 C C . GLU A 1 90 ? -4.769 5.858 -6.915 1.00 77.69 90 GLU A C 1
ATOM 728 O O . GLU A 1 90 ? -5.159 6.812 -7.586 1.00 77.69 90 GLU A O 1
ATOM 733 N N . ARG A 1 91 ? -3.519 5.399 -7.028 1.00 72.75 91 ARG A N 1
ATOM 734 C CA . ARG A 1 91 ? -2.552 5.987 -7.966 1.00 72.75 91 ARG A CA 1
ATOM 735 C C . ARG A 1 91 ? -2.940 5.761 -9.424 1.00 72.75 91 ARG A C 1
ATOM 737 O O . ARG A 1 91 ? -2.805 6.678 -10.224 1.00 72.75 91 ARG A O 1
ATOM 744 N N . VAL A 1 92 ? -3.453 4.578 -9.761 1.00 73.38 92 VAL A N 1
ATOM 745 C CA . VAL A 1 92 ? -3.945 4.269 -11.116 1.00 73.38 92 VAL A CA 1
ATOM 746 C C . VAL A 1 92 ? -5.155 5.120 -11.494 1.00 73.38 92 VAL A C 1
ATOM 748 O O . VAL A 1 92 ? -5.280 5.504 -12.651 1.00 73.38 92 VAL A O 1
ATOM 751 N N . GLU A 1 93 ? -6.024 5.452 -10.542 1.00 70.19 93 GLU A N 1
ATOM 752 C CA . GLU A 1 93 ? -7.188 6.309 -10.804 1.00 70.19 93 GLU A CA 1
ATOM 753 C C . GLU A 1 93 ? -6.812 7.790 -11.011 1.00 70.19 93 GLU A C 1
ATOM 755 O O . GLU A 1 9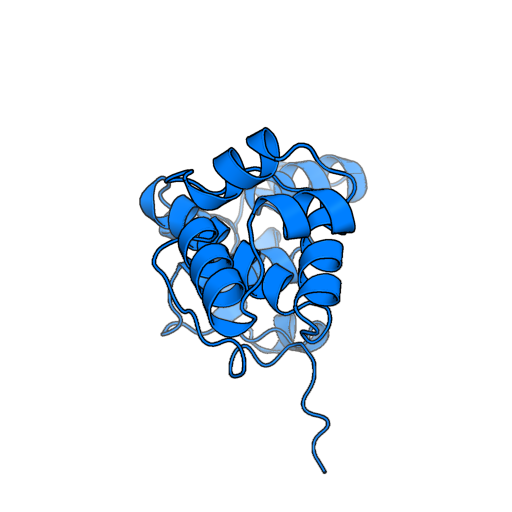3 ? -7.543 8.516 -11.682 1.00 70.19 93 GLU A O 1
ATOM 760 N N . ASN A 1 94 ? -5.672 8.240 -10.470 1.00 68.69 94 ASN A N 1
ATOM 761 C CA . ASN A 1 94 ? -5.273 9.654 -10.456 1.00 68.69 94 ASN A CA 1
ATOM 762 C C . ASN A 1 94 ? -4.106 10.008 -11.396 1.00 68.69 94 ASN A C 1
ATOM 764 O O . ASN A 1 94 ? -3.847 11.188 -11.634 1.00 68.69 94 ASN A O 1
ATOM 768 N N . GLU A 1 95 ? -3.385 9.022 -11.926 1.00 75.00 95 GLU A N 1
ATOM 769 C CA . GLU A 1 95 ? -2.207 9.227 -12.771 1.00 75.00 95 GLU A CA 1
ATOM 770 C C . GLU A 1 95 ? -2.277 8.374 -14.043 1.00 75.00 95 GLU A C 1
ATOM 772 O O . GLU A 1 95 ? -2.873 7.298 -14.054 1.00 75.00 95 GLU A O 1
ATOM 777 N N . ASN A 1 96 ? -1.601 8.803 -15.117 1.00 84.44 96 ASN A N 1
ATOM 778 C CA . ASN A 1 96 ? -1.433 7.979 -16.318 1.00 84.44 96 ASN A CA 1
ATOM 779 C C . ASN A 1 96 ? -0.393 6.868 -16.075 1.00 84.44 96 ASN A C 1
ATOM 781 O O . ASN A 1 96 ? 0.722 6.896 -16.603 1.00 84.44 96 ASN A O 1
ATOM 785 N N . ILE A 1 97 ? -0.736 5.904 -15.215 1.00 85.31 97 ILE A N 1
ATOM 786 C CA . ILE A 1 97 ? 0.168 4.820 -14.817 1.00 85.31 97 ILE A CA 1
ATOM 787 C C . ILE A 1 97 ? 0.560 3.963 -16.020 1.00 85.31 97 ILE A C 1
ATOM 789 O O . ILE A 1 97 ? 1.697 3.521 -16.088 1.00 85.31 97 ILE A O 1
ATOM 793 N N . GLU A 1 98 ? -0.313 3.779 -17.007 1.00 86.75 98 GLU A N 1
ATOM 794 C CA . GLU A 1 98 ? 0.025 3.027 -18.222 1.00 86.75 98 GLU A CA 1
ATOM 795 C C . GLU A 1 98 ? 1.207 3.646 -18.982 1.00 86.75 98 GLU A C 1
ATOM 797 O O . GLU A 1 98 ? 2.099 2.936 -19.446 1.00 86.75 98 GLU A O 1
ATOM 802 N N . GLU A 1 99 ? 1.251 4.974 -19.083 1.00 88.00 99 GLU A N 1
ATOM 803 C CA . GLU A 1 99 ? 2.388 5.682 -19.672 1.00 88.00 99 GLU A CA 1
ATOM 804 C C . GLU A 1 99 ? 3.636 5.587 -18.786 1.00 88.00 99 GLU A C 1
ATOM 806 O O . GLU A 1 99 ? 4.742 5.387 -19.291 1.00 88.00 99 GLU A O 1
ATOM 811 N N . LEU A 1 100 ? 3.468 5.656 -17.461 1.00 88.19 100 LEU A N 1
ATOM 812 C CA . LEU A 1 100 ? 4.566 5.461 -16.515 1.00 88.19 100 LEU A CA 1
ATOM 813 C C . LEU A 1 100 ? 5.208 4.074 -16.678 1.00 88.19 100 LEU A C 1
ATOM 815 O O . LEU A 1 100 ? 6.425 3.989 -16.807 1.00 88.19 100 LEU A O 1
ATOM 819 N N . LEU A 1 101 ? 4.416 3.000 -16.727 1.00 89.25 101 LEU A N 1
ATOM 820 C CA . LEU A 1 101 ? 4.915 1.629 -16.893 1.00 89.25 101 LEU A CA 1
ATOM 821 C C . LEU A 1 101 ? 5.712 1.484 -18.198 1.00 89.25 101 LEU A C 1
ATOM 823 O O . LEU A 1 101 ? 6.840 0.981 -18.187 1.00 89.25 101 LEU A O 1
ATOM 827 N N . LYS A 1 102 ? 5.192 2.021 -19.308 1.00 89.75 102 LYS A N 1
ATOM 828 C CA . LYS A 1 102 ? 5.902 2.048 -20.599 1.00 89.75 102 LYS A CA 1
ATOM 829 C C . LYS A 1 102 ? 7.235 2.788 -20.513 1.00 89.75 102 LYS A C 1
ATOM 831 O O . LYS A 1 102 ? 8.248 2.278 -20.986 1.00 89.75 102 LYS A O 1
ATOM 836 N N . ASN A 1 103 ? 7.262 3.944 -19.852 1.00 88.62 103 ASN A N 1
ATOM 837 C CA . ASN A 1 103 ? 8.468 4.763 -19.681 1.00 88.62 103 ASN A CA 1
ATOM 838 C C . ASN A 1 103 ? 9.544 4.118 -18.791 1.00 88.62 103 ASN A C 1
ATOM 840 O O . ASN A 1 103 ? 10.683 4.599 -18.750 1.00 88.62 103 ASN A O 1
ATOM 844 N N . TYR A 1 104 ? 9.191 3.047 -18.083 1.00 88.81 104 TYR A N 1
ATOM 845 C CA . TYR A 1 104 ? 10.082 2.243 -17.252 1.00 88.81 104 TYR A CA 1
ATOM 846 C C . TYR A 1 104 ? 10.226 0.803 -17.771 1.00 88.81 104 TYR A C 1
ATOM 848 O O . TYR A 1 104 ? 10.608 -0.090 -17.020 1.00 88.81 104 TYR A O 1
ATOM 856 N N . GLY A 1 105 ? 9.949 0.568 -19.056 1.00 88.00 105 GLY A N 1
ATOM 857 C CA . GLY A 1 105 ? 10.353 -0.660 -19.738 1.00 88.00 105 GLY A CA 1
ATOM 858 C C . GLY A 1 105 ? 9.428 -1.857 -19.522 1.00 88.00 105 GLY A C 1
ATOM 859 O O . GLY A 1 105 ? 9.884 -2.986 -19.680 1.00 88.00 105 GLY A O 1
ATOM 860 N N . GLU A 1 106 ? 8.143 -1.645 -19.201 1.00 91.00 106 GLU A N 1
ATOM 861 C CA . GLU A 1 106 ? 7.146 -2.726 -19.052 1.00 91.00 106 GLU A CA 1
ATOM 862 C C . GLU A 1 106 ? 7.229 -3.757 -20.191 1.00 91.00 106 GLU A C 1
ATOM 864 O O . GLU A 1 106 ? 7.387 -4.953 -19.941 1.00 91.00 106 GLU A O 1
ATOM 869 N N . ASP A 1 107 ? 7.177 -3.293 -21.443 1.00 90.00 107 ASP A N 1
ATOM 870 C CA . ASP A 1 107 ? 7.200 -4.160 -22.625 1.00 90.00 107 ASP A CA 1
ATOM 871 C C . ASP A 1 107 ? 8.508 -4.959 -22.732 1.00 90.00 107 ASP A C 1
ATOM 873 O O . ASP A 1 107 ? 8.496 -6.131 -23.116 1.00 90.00 107 ASP A O 1
ATOM 877 N N . PHE A 1 108 ? 9.637 -4.351 -22.356 1.00 88.62 108 PHE A N 1
ATOM 878 C CA . PHE A 1 108 ? 10.940 -5.008 -22.375 1.00 88.62 108 PHE A CA 1
ATOM 879 C C . PHE A 1 108 ? 11.030 -6.101 -21.311 1.00 88.62 108 PHE A C 1
ATOM 881 O O . PHE A 1 108 ? 11.504 -7.200 -21.600 1.00 88.62 108 PHE A O 1
ATOM 888 N N . ILE A 1 109 ? 10.520 -5.838 -20.109 1.00 88.12 109 ILE A N 1
ATOM 889 C CA . ILE A 1 109 ? 10.479 -6.817 -19.020 1.00 88.12 109 ILE A CA 1
ATOM 890 C C . ILE A 1 109 ? 9.557 -7.992 -19.383 1.00 88.12 109 ILE A C 1
ATOM 892 O O . ILE A 1 109 ? 9.929 -9.148 -19.183 1.00 88.12 109 ILE A O 1
ATOM 896 N N . ILE A 1 110 ? 8.383 -7.722 -19.968 1.00 88.38 110 ILE A N 1
ATOM 897 C CA . ILE A 1 110 ? 7.453 -8.768 -20.432 1.00 88.38 110 ILE A CA 1
ATOM 898 C C . ILE A 1 110 ? 8.091 -9.626 -21.534 1.00 88.38 110 ILE A C 1
ATOM 900 O O . ILE A 1 110 ? 7.922 -10.846 -21.537 1.00 88.38 110 ILE A O 1
ATOM 904 N N . ALA A 1 111 ? 8.824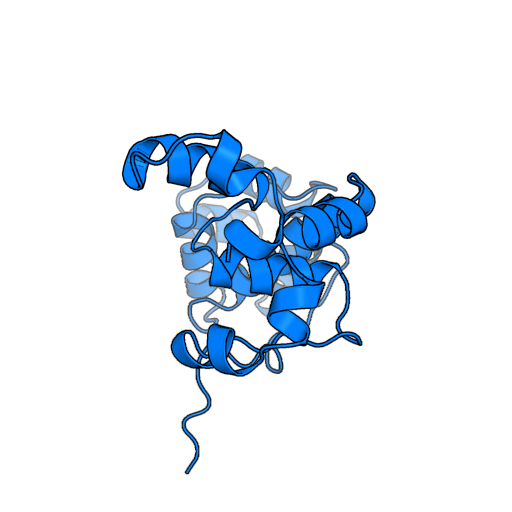 -9.009 -22.465 1.00 88.00 111 ALA A N 1
ATOM 905 C CA . ALA A 1 111 ? 9.506 -9.718 -23.548 1.00 88.00 111 ALA A CA 1
ATOM 906 C C . ALA A 1 111 ? 10.713 -10.545 -23.069 1.00 88.00 111 ALA A C 1
ATOM 908 O O . ALA A 1 111 ? 11.099 -11.500 -23.742 1.00 88.00 111 ALA A O 1
ATOM 909 N N . ASN A 1 112 ? 11.285 -10.209 -21.909 1.00 85.81 112 ASN A N 1
ATOM 910 C CA . ASN A 1 112 ? 12.469 -10.851 -21.340 1.00 85.81 112 ASN A CA 1
ATOM 911 C C . ASN A 1 112 ? 12.172 -11.425 -19.941 1.00 85.81 112 ASN A C 1
ATOM 913 O O . ASN A 1 112 ? 12.739 -10.964 -18.947 1.00 85.81 112 ASN A O 1
ATOM 917 N N . PRO A 1 113 ? 11.324 -12.466 -19.831 1.00 80.44 113 PRO A N 1
ATOM 918 C CA . PRO A 1 113 ? 10.886 -13.009 -18.542 1.00 80.44 113 PRO A CA 1
ATOM 919 C C . PRO A 1 113 ? 12.030 -13.581 -17.685 1.00 80.44 113 PRO A C 1
ATOM 921 O O . PRO A 1 113 ? 11.856 -13.772 -16.485 1.00 80.44 113 PRO A O 1
ATOM 924 N N . SER A 1 114 ? 13.210 -13.822 -18.267 1.00 79.06 114 SER A N 1
ATOM 925 C CA . SER A 1 114 ? 14.433 -14.200 -17.548 1.00 79.06 114 SER A CA 1
ATOM 926 C C . SER A 1 114 ? 15.009 -13.096 -16.660 1.00 79.06 114 SER A C 1
ATOM 928 O O . SER A 1 114 ? 15.706 -13.423 -15.704 1.00 79.06 114 SER A O 1
ATOM 930 N N . LEU A 1 115 ? 14.731 -11.816 -16.938 1.00 74.81 115 LEU A N 1
ATOM 931 C CA . LEU A 1 115 ? 15.220 -10.701 -16.118 1.00 74.81 115 LEU A CA 1
ATOM 932 C C . LEU A 1 115 ? 14.512 -10.665 -14.747 1.00 74.81 115 LEU A C 1
ATOM 934 O O . LEU A 1 115 ? 15.200 -10.730 -13.729 1.00 74.81 115 LEU A O 1
ATOM 938 N N . PRO A 1 116 ? 13.164 -10.684 -14.670 1.00 65.06 116 PRO A N 1
ATOM 939 C CA . PRO A 1 116 ? 12.442 -10.793 -13.399 1.00 65.06 116 PRO A CA 1
ATOM 940 C C . PRO A 1 116 ? 12.639 -12.105 -12.644 1.00 65.06 116 PRO A C 1
ATOM 942 O O . PRO A 1 116 ? 12.405 -12.142 -11.437 1.00 65.06 116 PRO A O 1
ATOM 945 N N . LEU A 1 117 ? 13.023 -13.186 -13.337 1.00 58.75 117 LEU A N 1
ATOM 946 C CA . LEU A 1 117 ? 13.225 -14.506 -12.728 1.00 58.75 117 LEU A CA 1
ATOM 947 C C . LEU A 1 117 ? 14.327 -14.486 -11.659 1.00 58.75 117 LEU A C 1
ATOM 949 O O . LEU A 1 117 ? 14.219 -15.217 -10.680 1.00 58.75 117 LEU A O 1
ATOM 953 N N . ILE A 1 118 ? 15.328 -13.607 -11.790 1.00 56.81 118 ILE A N 1
ATOM 954 C CA . ILE A 1 118 ? 16.355 -13.384 -10.755 1.00 56.81 118 ILE A CA 1
ATOM 955 C C . ILE A 1 118 ? 15.719 -12.842 -9.459 1.00 56.81 118 ILE A C 1
ATOM 957 O O . ILE A 1 118 ? 16.188 -13.137 -8.362 1.00 56.81 118 ILE A O 1
ATOM 961 N N . SER A 1 119 ? 14.612 -12.110 -9.585 1.00 58.00 119 SER A N 1
ATOM 962 C CA . SER A 1 119 ? 13.869 -11.464 -8.499 1.00 58.00 119 SER A CA 1
ATOM 963 C C . SER A 1 119 ? 12.593 -12.221 -8.097 1.00 58.00 119 SER A C 1
ATOM 965 O O . SER A 1 119 ? 11.829 -11.722 -7.274 1.00 58.00 119 SER A O 1
ATOM 967 N N . ASN A 1 120 ? 12.319 -13.394 -8.688 1.00 65.94 120 ASN A N 1
ATOM 968 C CA . ASN A 1 120 ? 11.059 -14.143 -8.543 1.00 65.94 120 ASN A CA 1
ATOM 969 C C . ASN A 1 120 ? 9.786 -13.329 -8.882 1.00 65.94 120 ASN A C 1
ATOM 971 O O . ASN A 1 120 ? 8.686 -13.626 -8.410 1.00 65.94 120 ASN A O 1
ATOM 975 N N . ILE A 1 121 ? 9.914 -12.294 -9.714 1.00 75.19 121 ILE A N 1
ATOM 976 C CA . ILE A 1 121 ? 8.805 -11.425 -10.120 1.00 75.19 121 ILE A CA 1
ATOM 977 C C . ILE A 1 121 ? 8.204 -11.962 -11.418 1.00 75.19 121 ILE A C 1
ATOM 979 O O . ILE A 1 121 ? 8.919 -12.331 -12.344 1.00 75.19 121 ILE A O 1
ATOM 983 N N . LYS A 1 122 ? 6.872 -11.984 -11.519 1.00 80.81 122 LYS A N 1
ATOM 984 C CA . LYS A 1 122 ? 6.169 -12.358 -12.752 1.00 80.81 122 LYS A CA 1
ATOM 985 C C . LYS A 1 122 ? 5.358 -11.173 -13.254 1.00 80.81 122 LYS A C 1
ATOM 987 O O . LYS A 1 122 ? 4.372 -10.795 -12.631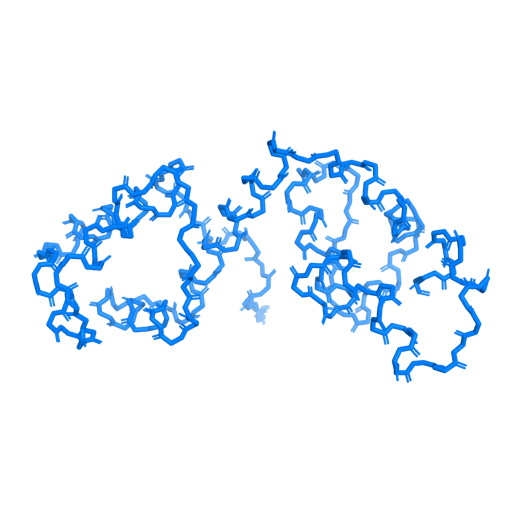 1.00 80.81 122 LYS A O 1
ATOM 992 N N . LEU A 1 123 ? 5.756 -10.621 -14.397 1.00 84.50 123 LEU A N 1
ATOM 993 C CA . LEU A 1 123 ? 5.032 -9.560 -15.093 1.00 84.50 123 LEU A CA 1
ATOM 994 C C . LEU A 1 123 ? 4.439 -10.125 -16.387 1.00 84.50 123 LEU A C 1
ATOM 996 O O . LEU A 1 123 ? 5.150 -10.740 -17.178 1.00 84.50 123 LEU A O 1
ATOM 1000 N N . THR A 1 124 ? 3.137 -9.944 -16.599 1.00 85.56 124 THR A N 1
ATOM 1001 C CA . THR A 1 124 ? 2.443 -10.429 -17.800 1.00 85.56 124 THR A CA 1
ATOM 1002 C C . THR A 1 124 ? 1.523 -9.355 -18.368 1.00 85.56 124 THR A C 1
ATOM 1004 O O . THR A 1 124 ? 1.085 -8.442 -17.664 1.00 85.56 124 THR A O 1
ATOM 1007 N N . LYS A 1 125 ? 1.220 -9.456 -19.665 1.00 84.19 125 LYS A N 1
ATOM 1008 C CA . LYS A 1 125 ? 0.461 -8.432 -20.398 1.00 84.19 125 LYS A CA 1
ATOM 1009 C C . LYS A 1 125 ? -0.989 -8.294 -19.925 1.00 84.19 125 LYS A C 1
ATOM 1011 O O . LYS A 1 125 ? -1.516 -7.186 -19.924 1.00 84.19 125 LYS A O 1
ATOM 1016 N N . ASP A 1 126 ? -1.594 -9.403 -19.524 1.00 85.56 126 ASP A N 1
ATOM 1017 C CA . ASP A 1 126 ? -2.979 -9.566 -19.068 1.00 85.56 126 ASP A CA 1
ATOM 1018 C C . ASP A 1 126 ? -3.206 -9.138 -17.607 1.00 85.56 126 ASP A C 1
ATOM 1020 O O . ASP A 1 126 ? -4.340 -9.077 -17.137 1.00 85.56 126 ASP A O 1
ATOM 1024 N N . MET A 1 127 ? -2.136 -8.814 -16.882 1.00 83.31 127 MET A N 1
ATOM 1025 C CA . MET A 1 127 ? -2.204 -8.394 -15.491 1.00 83.31 127 MET A CA 1
ATOM 1026 C C . MET A 1 127 ? -2.881 -7.011 -15.332 1.00 83.31 127 MET A C 1
ATOM 1028 O O . MET A 1 127 ? -2.613 -6.110 -16.130 1.00 83.31 127 MET A O 1
ATOM 1032 N N . PRO A 1 128 ? -3.700 -6.782 -14.283 1.00 84.12 128 PRO A N 1
ATOM 1033 C CA . PRO A 1 128 ? -4.240 -5.454 -13.980 1.00 84.12 128 PRO A CA 1
ATOM 1034 C C . PRO A 1 128 ? -3.137 -4.401 -13.780 1.00 84.12 128 PRO A C 1
ATOM 1036 O O . PRO A 1 128 ? -2.106 -4.698 -13.173 1.00 84.12 128 PRO A O 1
ATOM 1039 N N . VAL A 1 129 ? -3.374 -3.160 -14.225 1.00 84.00 129 VAL A N 1
ATOM 1040 C CA . VAL A 1 129 ? -2.392 -2.050 -14.189 1.00 84.00 129 VAL A CA 1
ATOM 1041 C C . VAL A 1 129 ? -1.829 -1.810 -12.782 1.00 84.00 129 VAL A C 1
ATOM 1043 O O . VAL A 1 129 ? -0.621 -1.657 -12.620 1.00 84.00 129 VAL A O 1
ATOM 1046 N N . SER A 1 130 ? -2.669 -1.863 -11.746 1.00 78.56 130 SER A N 1
ATOM 1047 C CA . SER A 1 130 ? -2.237 -1.711 -10.347 1.00 78.56 130 SER A CA 1
ATOM 1048 C C . SER A 1 130 ? -1.250 -2.797 -9.909 1.00 78.56 130 SER A C 1
ATOM 1050 O O . SER A 1 130 ? -0.263 -2.515 -9.231 1.00 78.56 130 SER A O 1
ATOM 1052 N N . LYS A 1 131 ? -1.475 -4.043 -10.340 1.00 80.44 131 LYS A N 1
ATOM 1053 C CA . LYS A 1 131 ? -0.594 -5.173 -10.036 1.00 80.44 131 LYS A CA 1
ATOM 1054 C C . LYS A 1 131 ? 0.705 -5.091 -10.844 1.00 80.44 131 LYS A C 1
ATOM 1056 O O . LYS A 1 131 ? 1.764 -5.380 -10.294 1.00 80.44 131 LYS A O 1
ATOM 1061 N N . LYS A 1 132 ? 0.652 -4.611 -12.093 1.00 87.69 132 LYS A N 1
ATOM 1062 C CA . LYS A 1 132 ? 1.851 -4.312 -12.896 1.00 87.69 132 LYS A CA 1
ATOM 1063 C C . LYS A 1 132 ? 2.729 -3.251 -12.233 1.00 87.69 132 LYS A C 1
ATOM 1065 O O . LYS A 1 132 ? 3.925 -3.482 -12.082 1.00 87.69 132 LYS A O 1
ATOM 1070 N N . LEU A 1 133 ? 2.139 -2.149 -11.763 1.00 86.75 133 LEU A N 1
ATOM 1071 C CA . LEU A 1 133 ? 2.856 -1.101 -11.026 1.00 86.75 133 LEU A CA 1
ATOM 1072 C C . LEU A 1 133 ? 3.567 -1.660 -9.794 1.00 86.75 133 LEU A C 1
ATOM 1074 O O . LEU A 1 133 ? 4.751 -1.403 -9.594 1.00 86.75 133 LEU A O 1
ATOM 1078 N N . MET A 1 134 ? 2.879 -2.490 -9.012 1.00 83.06 134 MET A N 1
ATOM 1079 C CA . MET A 1 134 ? 3.474 -3.129 -7.843 1.00 83.06 134 MET A CA 1
ATOM 1080 C C . MET A 1 134 ? 4.634 -4.071 -8.207 1.00 83.06 134 MET A C 1
ATOM 1082 O O . MET A 1 134 ? 5.665 -4.053 -7.536 1.00 83.06 134 MET A O 1
ATOM 1086 N N . MET A 1 135 ? 4.497 -4.876 -9.266 1.00 85.44 135 MET A N 1
ATOM 1087 C CA . MET A 1 135 ? 5.579 -5.748 -9.742 1.00 85.44 135 MET A CA 1
ATOM 1088 C C . MET A 1 135 ? 6.789 -4.943 -10.227 1.00 85.44 135 MET A C 1
ATOM 1090 O O . MET A 1 135 ? 7.919 -5.308 -9.913 1.00 85.44 135 MET A O 1
ATOM 1094 N N . MET A 1 136 ? 6.572 -3.838 -10.944 1.00 87.62 136 MET A N 1
ATOM 1095 C CA . MET A 1 136 ? 7.663 -2.985 -11.420 1.00 87.62 136 MET A CA 1
ATOM 1096 C C . MET A 1 136 ? 8.355 -2.232 -10.275 1.00 87.62 136 MET A C 1
ATOM 1098 O O . MET A 1 136 ? 9.581 -2.196 -10.237 1.00 87.62 136 MET A O 1
ATOM 1102 N N . ASN A 1 137 ? 7.607 -1.720 -9.294 1.00 86.75 137 ASN A N 1
ATOM 1103 C CA . ASN A 1 137 ? 8.170 -1.144 -8.066 1.00 86.75 137 ASN A CA 1
ATOM 1104 C C . ASN A 1 137 ? 9.101 -2.143 -7.355 1.00 86.75 137 ASN A C 1
ATOM 1106 O O . ASN A 1 137 ? 10.221 -1.797 -6.982 1.00 86.75 137 ASN A O 1
ATOM 1110 N N . ARG A 1 138 ? 8.674 -3.410 -7.238 1.00 83.88 138 ARG A N 1
ATOM 1111 C CA . ARG A 1 138 ? 9.500 -4.489 -6.671 1.00 83.88 138 ARG A CA 1
ATOM 1112 C C . ARG A 1 138 ? 10.732 -4.794 -7.523 1.00 83.88 138 ARG A C 1
ATOM 1114 O O . ARG A 1 138 ? 11.808 -4.953 -6.961 1.00 83.88 138 ARG A O 1
ATOM 1121 N N . PHE A 1 139 ? 10.587 -4.854 -8.848 1.00 86.75 139 PHE A N 1
ATOM 1122 C CA . PHE A 1 139 ? 11.694 -5.140 -9.767 1.00 86.75 139 PHE A CA 1
ATOM 1123 C C . PHE A 1 139 ? 12.820 -4.114 -9.620 1.00 86.75 139 PHE A C 1
ATOM 1125 O O . PHE A 1 139 ? 13.984 -4.487 -9.522 1.00 86.75 139 PHE A O 1
ATOM 1132 N N . TYR A 1 140 ? 12.454 -2.838 -9.509 1.00 84.94 140 TYR A N 1
ATOM 1133 C CA . TYR A 1 140 ? 13.397 -1.735 -9.339 1.00 84.94 140 TYR A CA 1
ATOM 1134 C C . TYR A 1 140 ? 13.798 -1.455 -7.885 1.00 84.94 140 TYR A C 1
ATOM 1136 O O . TYR A 1 140 ? 14.628 -0.582 -7.641 1.00 84.94 140 TYR A O 1
ATOM 1144 N N . GLY A 1 141 ? 13.214 -2.159 -6.910 1.00 82.31 141 GLY A N 1
ATOM 1145 C CA . GLY A 1 141 ? 13.501 -1.953 -5.489 1.00 82.31 141 GLY A CA 1
ATOM 1146 C C . GLY A 1 141 ? 13.074 -0.581 -4.951 1.00 82.31 141 GLY A C 1
ATOM 1147 O O . GLY A 1 141 ? 13.693 -0.075 -4.017 1.00 82.31 141 GLY A O 1
ATOM 1148 N N . VAL A 1 142 ? 12.031 0.036 -5.519 1.00 82.50 142 VAL A N 1
ATOM 1149 C CA . VAL A 1 142 ? 11.532 1.365 -5.120 1.00 82.50 142 VAL A CA 1
ATOM 1150 C C . VAL A 1 142 ? 10.065 1.318 -4.703 1.00 82.50 142 VAL A C 1
ATOM 1152 O O . VAL A 1 142 ? 9.267 0.573 -5.261 1.00 82.50 142 VAL A O 1
ATOM 1155 N N . ALA A 1 143 ? 9.674 2.161 -3.743 1.00 76.88 143 ALA A N 1
ATOM 1156 C CA . ALA A 1 143 ? 8.264 2.328 -3.366 1.00 76.88 143 ALA A CA 1
ATOM 1157 C C . ALA A 1 143 ? 7.451 3.100 -4.426 1.00 76.88 143 ALA A C 1
ATOM 1159 O O . ALA A 1 143 ? 6.230 2.967 -4.512 1.00 76.88 143 ALA A O 1
ATOM 1160 N N . ASP A 1 144 ? 8.133 3.913 -5.235 1.00 82.12 144 ASP A N 1
ATOM 1161 C CA . ASP A 1 144 ? 7.558 4.697 -6.321 1.00 82.12 144 ASP A CA 1
ATOM 1162 C C . ASP A 1 144 ? 8.498 4.671 -7.525 1.00 82.12 144 ASP A C 1
ATOM 1164 O O . ASP A 1 144 ? 9.626 5.162 -7.446 1.00 82.12 144 ASP A O 1
ATOM 1168 N N . LEU A 1 145 ? 8.009 4.136 -8.644 1.00 84.81 145 LEU A N 1
ATOM 1169 C CA . LEU A 1 145 ? 8.715 4.076 -9.919 1.00 84.81 145 LEU A CA 1
ATOM 1170 C C . LEU A 1 145 ? 9.333 5.420 -10.327 1.00 84.81 145 LEU A C 1
ATOM 1172 O O . LEU A 1 145 ? 10.441 5.447 -10.855 1.00 84.81 145 LEU A O 1
ATOM 1176 N N . LYS A 1 146 ? 8.660 6.545 -10.046 1.00 85.56 146 LYS A N 1
ATOM 1177 C CA . LYS A 1 146 ? 9.160 7.891 -10.381 1.00 85.56 146 LYS A CA 1
ATOM 1178 C C . LYS A 1 146 ? 10.496 8.207 -9.705 1.00 85.56 146 LYS A C 1
ATOM 1180 O O . LYS A 1 146 ? 11.305 8.937 -10.275 1.00 85.56 146 LYS A O 1
ATOM 1185 N N . ASN A 1 147 ? 10.748 7.624 -8.535 1.00 85.19 147 ASN A N 1
ATOM 1186 C CA . ASN A 1 147 ? 11.969 7.851 -7.766 1.00 85.19 147 ASN A CA 1
ATOM 1187 C C . ASN A 1 147 ? 13.163 7.060 -8.306 1.00 85.19 147 ASN A C 1
ATOM 1189 O O . ASN A 1 147 ? 14.299 7.358 -7.946 1.00 85.19 147 ASN A O 1
ATOM 1193 N N . TYR A 1 148 ? 12.943 6.079 -9.186 1.00 85.56 148 TYR A N 1
ATOM 1194 C CA . TYR A 1 148 ? 14.028 5.244 -9.689 1.00 85.56 148 TYR A CA 1
ATOM 1195 C C . TYR A 1 148 ? 15.048 6.037 -10.518 1.00 85.56 148 TYR A C 1
ATOM 1197 O O . TYR A 1 148 ? 16.249 5.823 -10.391 1.00 85.56 148 TYR A O 1
ATOM 1205 N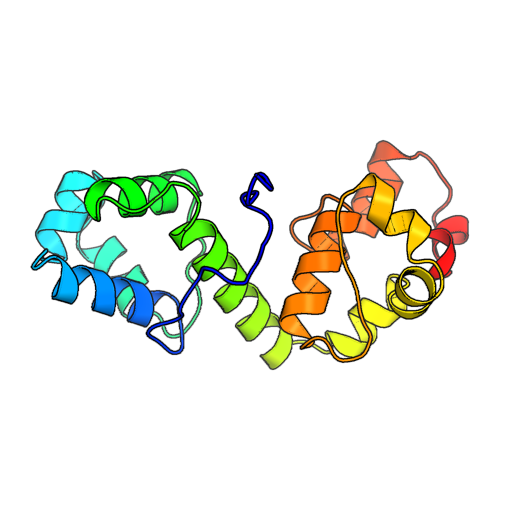 N . SER A 1 149 ? 14.598 7.033 -11.290 1.00 80.44 149 SER A N 1
ATOM 1206 C CA . SER A 1 149 ? 15.519 7.906 -12.038 1.00 80.44 149 SER A CA 1
ATOM 1207 C C . SER A 1 149 ? 16.462 8.682 -11.104 1.00 80.44 149 SER A C 1
ATOM 1209 O O . SER A 1 149 ? 17.653 8.802 -11.382 1.00 80.44 149 SER A O 1
ATOM 1211 N N . GLN A 1 150 ? 15.948 9.154 -9.962 1.00 80.56 150 GLN A N 1
ATOM 1212 C CA . GLN A 1 150 ? 16.759 9.812 -8.937 1.00 80.56 150 GLN A CA 1
ATOM 1213 C C . GLN A 1 150 ? 17.714 8.818 -8.262 1.00 80.56 150 GLN A C 1
ATOM 1215 O O . GLN A 1 150 ? 18.889 9.127 -8.080 1.00 80.56 150 GLN A O 1
ATOM 1220 N N . TYR A 1 151 ? 17.239 7.606 -7.960 1.00 81.62 151 TYR A N 1
ATOM 1221 C CA . TYR A 1 151 ? 18.072 6.542 -7.401 1.00 81.62 151 TYR A CA 1
ATOM 1222 C C . TYR A 1 151 ? 19.277 6.226 -8.298 1.00 81.62 151 TYR A C 1
ATOM 1224 O O . TYR A 1 151 ? 20.401 6.165 -7.801 1.00 81.62 151 TYR A O 1
ATOM 1232 N N . LEU A 1 152 ? 19.070 6.085 -9.613 1.00 79.25 152 LEU A N 1
ATOM 1233 C CA . LEU A 1 152 ? 20.151 5.849 -10.577 1.00 79.25 152 LEU A CA 1
ATOM 1234 C C . LEU A 1 152 ? 21.173 6.988 -10.581 1.00 79.25 152 LEU A C 1
ATOM 1236 O O . LEU A 1 152 ? 22.377 6.737 -10.568 1.00 79.25 152 LEU A O 1
ATOM 1240 N N . LYS A 1 153 ? 20.706 8.238 -10.543 1.00 77.38 153 LYS A N 1
ATOM 1241 C CA . LYS A 1 153 ? 21.581 9.414 -10.491 1.00 77.38 153 LYS A CA 1
ATOM 1242 C C . LYS A 1 153 ? 22.461 9.426 -9.242 1.00 77.38 153 LYS A C 1
ATOM 1244 O O . LYS A 1 153 ? 23.645 9.737 -9.324 1.00 77.38 153 LYS A O 1
ATOM 1249 N N . GLU A 1 154 ? 21.885 9.091 -8.094 1.00 80.31 154 GLU A N 1
ATOM 1250 C CA . GLU A 1 154 ? 22.578 9.127 -6.805 1.00 80.31 154 GLU A CA 1
ATOM 1251 C C . GLU A 1 154 ? 23.501 7.921 -6.584 1.00 80.31 154 GLU A C 1
ATOM 1253 O O . GLU A 1 154 ? 24.541 8.067 -5.946 1.00 80.31 154 GLU A O 1
ATOM 1258 N N . ASN A 1 155 ? 23.147 6.743 -7.113 1.00 76.75 155 ASN A N 1
ATOM 1259 C CA . ASN A 1 155 ? 23.794 5.478 -6.742 1.00 76.75 155 ASN A CA 1
ATOM 1260 C C . ASN A 1 155 ? 24.537 4.787 -7.893 1.00 76.75 155 ASN A C 1
ATOM 1262 O O . ASN A 1 155 ? 25.500 4.068 -7.636 1.00 76.75 155 ASN A O 1
ATOM 1266 N N . ALA A 1 156 ? 24.131 4.992 -9.150 1.00 71.06 156 ALA A N 1
ATOM 1267 C CA . ALA A 1 156 ? 24.758 4.346 -10.307 1.00 71.06 156 ALA A CA 1
ATOM 1268 C C . ALA A 1 156 ? 25.817 5.224 -11.002 1.00 71.06 156 ALA A C 1
ATOM 1270 O O . ALA A 1 156 ? 26.513 4.724 -11.882 1.00 71.06 156 ALA A O 1
ATOM 1271 N N . LEU A 1 157 ? 25.947 6.508 -10.620 1.00 65.94 157 LEU A N 1
ATOM 1272 C CA . LEU A 1 157 ? 26.911 7.486 -11.169 1.00 65.94 157 LEU A CA 1
ATOM 1273 C C . LEU A 1 157 ? 26.951 7.545 -12.712 1.00 65.94 157 LEU A C 1
ATOM 1275 O O . LEU A 1 157 ? 27.961 7.926 -13.301 1.00 65.94 157 LEU A O 1
ATOM 1279 N N . ALA A 1 158 ? 25.864 7.150 -13.370 1.00 62.97 158 ALA A N 1
ATOM 1280 C CA . ALA A 1 158 ? 25.771 7.081 -14.820 1.00 62.97 158 ALA A CA 1
ATOM 1281 C C . ALA A 1 158 ? 25.011 8.298 -15.364 1.00 62.97 158 ALA A C 1
ATOM 1283 O O . ALA A 1 158 ? 24.078 8.796 -14.731 1.00 62.97 158 ALA A O 1
ATOM 1284 N N . ASP A 1 159 ? 25.437 8.781 -16.534 1.00 67.88 159 ASP A N 1
ATOM 1285 C CA . ASP A 1 159 ? 24.861 9.963 -17.175 1.00 67.88 159 ASP A CA 1
ATOM 1286 C C . ASP A 1 159 ? 23.356 9.788 -17.423 1.00 67.88 159 ASP A C 1
ATOM 1288 O O . ASP A 1 159 ? 22.911 8.761 -17.935 1.00 67.88 159 ASP A O 1
ATOM 1292 N N . GLU A 1 160 ? 22.563 10.823 -17.120 1.00 66.56 160 GLU A N 1
ATOM 1293 C CA . GLU A 1 160 ? 21.097 10.805 -17.283 1.00 66.56 160 GLU A CA 1
ATOM 1294 C C . GLU A 1 160 ? 20.661 10.436 -18.712 1.00 66.56 160 GLU A C 1
ATOM 1296 O O . GLU A 1 160 ? 19.610 9.826 -18.913 1.00 66.56 160 GLU A O 1
ATOM 1301 N N . SER A 1 161 ? 21.487 10.757 -19.712 1.00 75.19 161 SER A N 1
ATOM 1302 C CA . SER A 1 161 ? 21.245 10.425 -21.119 1.00 75.19 161 SER A CA 1
ATOM 1303 C C . SER A 1 161 ? 21.240 8.920 -21.394 1.00 75.19 161 SER A C 1
ATOM 1305 O O . SER A 1 161 ? 20.533 8.477 -22.300 1.00 75.19 161 SER A O 1
ATOM 1307 N N . VAL A 1 162 ? 21.971 8.128 -20.600 1.00 72.50 162 VAL A N 1
ATOM 1308 C CA . VAL A 1 162 ? 22.025 6.665 -20.720 1.00 72.50 162 VAL A CA 1
ATOM 1309 C C . VAL A 1 162 ? 20.679 6.049 -20.361 1.00 72.50 162 VAL A C 1
ATOM 1311 O O . VAL A 1 162 ? 20.272 5.093 -21.005 1.00 72.50 162 VAL A O 1
ATOM 1314 N N . TYR A 1 163 ? 19.953 6.633 -19.406 1.00 71.19 163 TYR A N 1
ATOM 1315 C CA . TYR A 1 163 ? 18.670 6.125 -18.910 1.00 71.19 163 TYR A CA 1
ATOM 1316 C C . TYR A 1 163 ? 17.449 6.818 -19.521 1.00 71.19 163 TYR A C 1
ATOM 1318 O O . TYR A 1 163 ? 16.320 6.594 -19.082 1.00 71.19 163 TYR A O 1
ATOM 1326 N N . ALA A 1 164 ? 17.645 7.651 -20.546 1.00 73.56 164 ALA A N 1
ATOM 1327 C CA . ALA A 1 164 ? 16.545 8.300 -21.252 1.00 73.56 164 ALA A CA 1
ATOM 1328 C C . ALA A 1 164 ? 15.650 7.286 -21.990 1.00 73.56 164 ALA A C 1
ATOM 1330 O O . ALA A 1 164 ? 14.452 7.520 -22.155 1.00 73.56 164 ALA A O 1
ATOM 1331 N N . ASN A 1 165 ? 16.211 6.146 -22.412 1.00 79.19 165 ASN A N 1
ATOM 1332 C CA . ASN A 1 165 ? 15.455 5.062 -23.027 1.00 79.19 165 ASN A CA 1
ATOM 1333 C C . ASN A 1 165 ? 14.835 4.152 -21.937 1.00 79.19 165 ASN A C 1
ATOM 1335 O O . ASN A 1 165 ? 15.519 3.773 -20.984 1.00 79.19 165 ASN A O 1
ATOM 1339 N N . PRO A 1 166 ? 13.552 3.764 -22.052 1.00 75.44 166 PRO A N 1
ATOM 1340 C CA . PRO A 1 166 ? 12.919 2.848 -21.104 1.00 75.44 166 PRO A CA 1
ATOM 1341 C C . PRO A 1 166 ? 13.653 1.513 -20.920 1.00 75.44 166 PRO A C 1
ATOM 1343 O O . PRO A 1 166 ? 13.711 1.002 -19.808 1.00 75.44 166 PRO A O 1
ATOM 1346 N N . ASN A 1 167 ? 14.250 0.966 -21.981 1.00 79.31 167 ASN A N 1
ATOM 1347 C CA . ASN A 1 167 ? 14.926 -0.334 -21.939 1.00 79.31 167 ASN A CA 1
ATOM 1348 C C . ASN A 1 167 ? 16.270 -0.270 -21.212 1.00 79.31 167 ASN A C 1
ATOM 1350 O O . ASN A 1 167 ? 16.689 -1.253 -20.623 1.00 79.31 167 ASN A O 1
ATOM 1354 N N . SER A 1 168 ? 16.951 0.876 -21.255 1.00 74.69 168 SER A N 1
ATOM 1355 C CA . SER A 1 168 ? 18.232 1.071 -20.562 1.00 74.69 168 SER A CA 1
ATOM 1356 C C . SER A 1 168 ? 18.078 1.275 -19.058 1.00 74.69 168 SER A C 1
ATOM 1358 O O . SER A 1 168 ? 19.080 1.281 -18.355 1.00 74.69 168 SER A O 1
ATOM 1360 N N . LYS A 1 169 ? 16.847 1.477 -18.568 1.00 75.12 169 LYS A N 1
ATOM 1361 C CA . LYS A 1 169 ? 16.553 1.535 -17.132 1.00 75.12 169 LYS A CA 1
ATOM 1362 C C . LYS A 1 169 ? 16.505 0.147 -16.490 1.00 75.12 169 LYS A C 1
ATOM 1364 O O . LYS A 1 169 ? 16.618 0.087 -15.276 1.00 75.12 169 LYS A O 1
ATOM 1369 N N . VAL A 1 170 ? 16.297 -0.911 -17.281 1.00 72.50 170 VAL A N 1
ATOM 1370 C CA . VAL A 1 170 ? 16.111 -2.306 -16.837 1.00 72.50 170 VAL A CA 1
ATOM 1371 C C . VAL A 1 170 ? 17.443 -2.974 -16.521 1.00 72.50 170 VAL A C 1
ATOM 1373 O O . VAL A 1 170 ? 18.384 -2.812 -17.329 1.00 72.50 170 VAL A O 1
#

InterPro domains:
  IPR001387 Cro/C1-type, helix-turn-helix domain [PF01381] (25-76)
  IPR001387 Cro/C1-type, helix-turn-helix domain [PS50943] (23-79)
  IPR001387 Cro/C1-type, helix-turn-helix domain [SM00530] (22-79)
  IPR001387 Cro/C1-type, helix-turn-helix domain [cd00093] (20-79)
  IPR010982 Lambda repressor-like, DNA-binding domain superfamily [G3DSA:1.10.260.40] (19-161)
  IPR010982 Lambda repressor-like, DNA-binding domain superfamily [SSF47413] (18-79)